Protein AF-A0A3D8VG97-F1 (afdb_monomer_lite)

Secondary structure (DSSP, 8-state):
------SS-------PPP---PPPHHHHHHHHHHHHHHHHHHHHT-S-TTSS--TTHHHHHHHHHSTTS-HHHHHHHHHHHHHTTGGGS----S--SSS----HHHHHHHHHHT-HHHHHHHHHH-

Foldseek 3Di:
DDDDDDDDDPPPPDPDPDPQDQDDLVLLLVVLLLLLLLLLCVVLVVDDSPPSPPVVCVVVVCSCVPPDAVNVVVSNVVSCVVRVCQNVPDQPDDDDDDDPRPSSSNVVSVVVSPDPVSSVCSVPRD

Structure (mmCIF, N/CA/C/O backbone):
data_AF-A0A3D8VG97-F1
#
_entry.id   AF-A0A3D8VG97-F1
#
loop_
_atom_site.group_PDB
_atom_site.id
_atom_site.type_symbol
_atom_site.label_atom_id
_atom_site.label_alt_id
_atom_site.label_comp_id
_atom_site.label_asym_id
_atom_site.label_entity_id
_atom_site.label_seq_id
_atom_site.pdbx_PDB_ins_code
_atom_site.Cartn_x
_atom_site.Cartn_y
_atom_site.Cartn_z
_atom_site.occupancy
_atom_site.B_iso_or_equiv
_atom_site.auth_seq_id
_atom_site.auth_comp_id
_atom_site.auth_asym_id
_atom_site.auth_atom_id
_atom_site.pdbx_PDB_model_num
ATOM 1 N N . MET A 1 1 ? -3.331 27.191 34.333 1.00 45.69 1 MET A N 1
ATOM 2 C CA . MET A 1 1 ? -4.043 26.212 35.182 1.00 45.69 1 MET A CA 1
ATOM 3 C C . MET A 1 1 ? -3.600 26.436 36.615 1.00 45.69 1 MET A C 1
ATOM 5 O O . MET A 1 1 ? -2.493 26.058 36.965 1.00 45.69 1 MET A O 1
ATOM 9 N N . THR A 1 2 ? -4.415 27.118 37.409 1.00 47.72 2 THR A N 1
ATOM 10 C CA . THR A 1 2 ? -4.212 27.294 38.850 1.00 47.72 2 THR A CA 1
ATOM 11 C C . THR A 1 2 ? -5.266 26.453 39.563 1.00 47.72 2 THR A C 1
ATOM 13 O O . THR A 1 2 ? -6.453 26.749 39.475 1.00 47.72 2 THR A O 1
ATOM 16 N N . CYS A 1 3 ? -4.847 25.376 40.232 1.00 46.88 3 CYS A N 1
ATOM 17 C CA . CYS A 1 3 ? -5.698 24.682 41.197 1.00 46.88 3 CYS A CA 1
ATOM 18 C C . CYS A 1 3 ? -5.606 25.445 42.520 1.00 46.88 3 CYS A C 1
ATOM 20 O O . CYS A 1 3 ? -4.576 25.403 43.188 1.00 46.88 3 CYS A O 1
ATOM 22 N N . ALA A 1 4 ? -6.665 26.174 42.865 1.00 46.44 4 ALA A N 1
ATOM 23 C CA . ALA A 1 4 ? -6.826 26.762 44.187 1.00 46.44 4 ALA A CA 1
ATOM 24 C C . ALA A 1 4 ? -7.230 25.665 45.184 1.00 46.44 4 ALA A C 1
ATOM 26 O O . ALA A 1 4 ? -8.159 24.899 44.933 1.00 46.44 4 ALA A O 1
ATOM 27 N N . THR A 1 5 ? -6.524 25.581 46.309 1.00 49.38 5 THR A N 1
ATOM 28 C CA . THR A 1 5 ? -6.805 24.644 47.401 1.00 49.38 5 THR A CA 1
ATOM 29 C C . THR A 1 5 ? -7.685 25.315 48.453 1.00 49.38 5 THR A C 1
ATOM 31 O O . THR A 1 5 ? -7.218 26.199 49.166 1.00 49.38 5 THR A O 1
ATOM 34 N N . PHE A 1 6 ? -8.934 24.872 48.590 1.00 47.28 6 PHE A N 1
ATOM 35 C CA . PHE A 1 6 ? -9.761 25.114 49.773 1.00 47.28 6 PHE A CA 1
ATOM 36 C C . PHE A 1 6 ? -10.443 23.808 50.167 1.00 47.28 6 PHE A C 1
ATOM 38 O O . PHE A 1 6 ? -11.216 23.271 49.383 1.00 47.28 6 PHE A O 1
ATOM 45 N N . GLY A 1 7 ? -10.176 23.348 51.391 1.00 46.62 7 GLY A N 1
ATOM 46 C CA . GLY A 1 7 ? -10.990 22.356 52.092 1.00 46.62 7 GLY A CA 1
ATOM 47 C C . GLY A 1 7 ? -10.881 20.922 51.570 1.00 46.62 7 GLY A C 1
ATOM 48 O O . GLY A 1 7 ? -10.995 20.645 50.384 1.00 46.62 7 GLY A O 1
ATOM 49 N N . ALA A 1 8 ? -10.664 19.992 52.494 1.00 53.44 8 ALA A N 1
ATOM 50 C CA . ALA A 1 8 ? -10.566 18.558 52.262 1.00 53.44 8 ALA A CA 1
ATOM 51 C C . ALA A 1 8 ? -11.757 17.976 51.466 1.00 53.44 8 ALA A C 1
ATOM 53 O O . ALA A 1 8 ? -12.759 17.566 52.040 1.00 53.44 8 ALA A O 1
ATOM 54 N N . VAL A 1 9 ? -11.616 17.886 50.143 1.00 59.06 9 VAL A N 1
ATOM 55 C CA . VAL A 1 9 ? -12.390 16.996 49.271 1.00 59.06 9 VAL A CA 1
ATOM 56 C C . VAL A 1 9 ? -11.407 16.424 48.258 1.00 59.06 9 VAL A C 1
ATOM 58 O O . VAL A 1 9 ? -10.930 17.123 47.365 1.00 59.06 9 VAL A O 1
ATOM 61 N N . THR A 1 10 ? -11.055 15.148 48.404 1.00 58.56 10 THR A N 1
ATOM 62 C CA . THR A 1 10 ? -10.251 14.436 47.408 1.00 58.56 10 THR A CA 1
ATOM 63 C C . THR A 1 10 ? -11.113 14.185 46.176 1.00 58.56 10 THR A C 1
ATOM 65 O O . THR A 1 10 ? -11.795 13.166 46.080 1.00 58.56 10 THR A O 1
ATOM 68 N N . PHE A 1 11 ? -11.103 15.122 45.228 1.00 52.91 11 PHE A N 1
ATOM 69 C CA . PHE A 1 11 ? -11.580 14.865 43.874 1.00 52.91 11 PHE A CA 1
ATOM 70 C C . PHE A 1 11 ? -10.633 13.851 43.225 1.00 52.91 11 PHE A C 1
ATOM 72 O O . PHE A 1 11 ? -9.526 14.189 42.805 1.00 52.91 11 PHE A O 1
ATOM 79 N N . ALA A 1 12 ? -11.066 12.591 43.166 1.00 57.91 12 ALA A N 1
ATOM 80 C CA . ALA A 1 12 ? -10.431 11.568 42.350 1.00 57.91 12 ALA A CA 1
ATOM 81 C C . ALA A 1 12 ? -10.603 11.953 40.873 1.00 57.91 12 ALA A C 1
ATOM 83 O O . ALA A 1 12 ? -11.578 11.586 40.217 1.00 57.91 12 ALA A O 1
ATOM 84 N N . CYS A 1 13 ? -9.664 12.745 40.356 1.00 50.78 13 CYS A N 1
ATOM 85 C CA . CYS A 1 13 ? -9.544 13.018 38.933 1.00 50.78 13 CYS A CA 1
ATOM 86 C C . CYS A 1 13 ? -9.060 11.727 38.266 1.00 50.78 13 CYS A C 1
ATOM 88 O O . CYS A 1 13 ? -7.864 11.442 38.215 1.00 50.78 13 CYS A O 1
ATOM 90 N N . SER A 1 14 ? -10.004 10.888 37.843 1.00 56.03 14 SER A N 1
ATOM 91 C CA . SER A 1 14 ? -9.684 9.712 37.042 1.00 56.03 14 SER A CA 1
ATOM 92 C C . SER A 1 14 ? -9.203 10.209 35.678 1.00 56.03 14 SER A C 1
ATOM 94 O O . SER A 1 14 ? -9.957 10.928 35.018 1.00 56.03 14 SER A O 1
ATOM 96 N N . PRO A 1 15 ? -7.978 9.879 35.233 1.00 56.72 15 PRO A N 1
ATOM 97 C CA . PRO A 1 15 ? -7.544 10.230 33.893 1.00 56.72 15 PRO A CA 1
ATOM 98 C C . PRO A 1 15 ? -8.437 9.485 32.900 1.00 56.72 15 PRO A C 1
ATOM 100 O O . PRO A 1 15 ? -8.340 8.267 32.749 1.00 56.72 15 PRO A O 1
ATOM 103 N N . THR A 1 16 ? -9.331 10.212 32.231 1.00 59.28 16 THR A N 1
ATOM 104 C CA . THR A 1 16 ? -10.056 9.688 31.077 1.00 59.28 16 THR A CA 1
ATOM 105 C C . THR A 1 16 ? -9.002 9.256 30.058 1.00 59.28 16 THR A C 1
ATOM 107 O O . THR A 1 16 ? -8.183 10.095 29.667 1.00 59.28 16 THR A O 1
ATOM 110 N N . PRO A 1 17 ? -8.947 7.980 29.633 1.00 59.12 17 PRO A N 1
ATOM 111 C CA . PRO A 1 17 ? -8.033 7.599 28.572 1.00 59.12 17 PRO A CA 1
ATOM 112 C C . PRO A 1 17 ? -8.401 8.434 27.348 1.00 59.12 17 PRO A C 1
ATOM 114 O O . PRO A 1 17 ? -9.521 8.338 26.847 1.00 59.12 17 PRO A O 1
ATOM 117 N N . ALA A 1 18 ? -7.475 9.284 26.900 1.00 53.94 18 ALA A N 1
ATOM 118 C CA . ALA A 1 18 ? -7.631 10.007 25.650 1.00 53.94 18 ALA A CA 1
ATOM 119 C C . ALA A 1 18 ? -7.976 8.977 24.567 1.00 53.94 18 ALA A C 1
ATOM 121 O O . ALA A 1 18 ? -7.247 7.995 24.386 1.00 53.94 18 ALA A O 1
ATOM 122 N N . ALA A 1 19 ? -9.128 9.154 23.917 1.00 54.44 19 ALA A N 1
ATOM 123 C CA . ALA A 1 19 ? -9.523 8.325 22.793 1.00 54.44 19 ALA A CA 1
ATOM 124 C C . ALA A 1 19 ? -8.390 8.403 21.765 1.00 54.44 19 ALA A C 1
ATOM 126 O O . ALA A 1 19 ? -8.093 9.483 21.256 1.00 54.44 19 ALA A O 1
ATOM 127 N N . GLN A 1 20 ? -7.698 7.285 21.532 1.00 54.03 20 GLN A N 1
ATOM 128 C CA . GLN A 1 20 ? -6.624 7.273 20.547 1.00 54.03 20 GLN A CA 1
ATOM 129 C C . GLN A 1 20 ? -7.222 7.641 19.185 1.00 54.03 20 GLN A C 1
ATOM 131 O O . GLN A 1 20 ? -8.309 7.146 18.859 1.00 54.03 20 GLN A O 1
ATOM 136 N N . PRO A 1 21 ? -6.566 8.522 18.411 1.00 54.03 21 PRO A N 1
ATOM 137 C CA . PRO A 1 21 ? -7.081 8.923 17.115 1.00 54.03 21 PRO A CA 1
ATOM 138 C C . PRO A 1 21 ? -7.189 7.678 16.234 1.00 54.03 21 PRO A C 1
ATOM 140 O O . PRO A 1 21 ? -6.194 7.015 15.945 1.00 54.03 21 PRO A O 1
ATOM 143 N N . ARG A 1 22 ? -8.422 7.331 15.850 1.00 66.19 22 ARG A N 1
ATOM 144 C CA . ARG A 1 22 ? -8.659 6.327 14.814 1.00 66.19 22 ARG A CA 1
ATOM 145 C C . ARG A 1 22 ? -8.076 6.882 13.524 1.00 66.19 22 ARG A C 1
ATOM 147 O O . ARG A 1 22 ? -8.366 8.022 13.165 1.00 66.19 22 ARG A O 1
ATOM 154 N N . ILE A 1 23 ? -7.246 6.094 12.859 1.00 73.00 23 ILE A N 1
ATOM 155 C CA . ILE A 1 23 ? -6.707 6.462 11.555 1.00 73.00 23 ILE A CA 1
ATOM 156 C C . ILE A 1 23 ? -7.859 6.643 10.576 1.00 73.00 23 ILE A C 1
ATOM 158 O O . ILE A 1 23 ? -8.800 5.847 10.559 1.00 73.00 23 ILE A O 1
ATOM 162 N N . SER A 1 24 ? -7.803 7.710 9.781 1.00 82.69 24 SER A N 1
ATOM 163 C CA . SER A 1 24 ? -8.811 7.910 8.752 1.00 82.69 24 SER A CA 1
ATOM 164 C C . SER A 1 24 ? -8.670 6.832 7.674 1.00 82.69 24 SER A C 1
ATOM 166 O O . SER A 1 24 ? -7.585 6.305 7.419 1.00 82.69 24 SER A O 1
ATOM 168 N N . VAL A 1 25 ? -9.780 6.494 7.016 1.00 85.25 25 VAL A N 1
ATOM 169 C CA . VAL A 1 25 ? -9.760 5.531 5.905 1.00 85.25 25 VAL A CA 1
ATOM 170 C C . VAL A 1 25 ? -8.805 5.994 4.804 1.00 85.25 25 VAL A C 1
ATOM 172 O O . VAL A 1 25 ? -8.112 5.168 4.210 1.00 85.25 25 VAL A O 1
ATOM 175 N N . ASP A 1 26 ? -8.742 7.301 4.555 1.00 86.12 26 ASP A N 1
ATOM 176 C CA . ASP A 1 26 ? -7.879 7.874 3.529 1.00 86.12 26 ASP A CA 1
ATOM 177 C C . ASP A 1 26 ? -6.404 7.756 3.909 1.00 86.12 26 ASP A C 1
ATOM 179 O O . ASP A 1 26 ? -5.615 7.305 3.081 1.00 86.12 26 ASP A O 1
ATOM 183 N N . ASP A 1 27 ? -6.046 8.015 5.169 1.00 84.06 27 ASP A N 1
ATOM 184 C CA . ASP A 1 27 ? -4.682 7.807 5.667 1.00 84.06 27 ASP A CA 1
ATOM 185 C C . ASP A 1 27 ? -4.282 6.326 5.589 1.00 84.06 27 ASP A C 1
ATOM 187 O O . ASP A 1 27 ? -3.193 5.993 5.120 1.00 84.06 27 ASP A O 1
ATOM 191 N N . ALA A 1 28 ? -5.175 5.404 5.973 1.00 87.75 28 ALA A N 1
ATOM 192 C CA . ALA A 1 28 ? -4.921 3.967 5.864 1.00 87.75 28 ALA A CA 1
ATOM 193 C C . ALA A 1 28 ? -4.697 3.527 4.409 1.00 87.75 28 ALA A C 1
ATOM 195 O O . ALA A 1 28 ? -3.770 2.763 4.126 1.00 87.75 28 ALA A O 1
ATOM 196 N N . LYS A 1 29 ? -5.510 4.026 3.470 1.00 91.69 29 LYS A N 1
ATOM 197 C CA . LYS A 1 29 ? -5.331 3.748 2.040 1.00 91.69 29 LYS A CA 1
ATOM 198 C C . LYS A 1 29 ? -4.034 4.346 1.508 1.00 91.69 29 LYS A C 1
ATOM 200 O O . LYS A 1 29 ? -3.321 3.677 0.762 1.00 91.69 29 LYS A O 1
ATOM 205 N N . ALA A 1 30 ? -3.720 5.580 1.883 1.00 89.19 30 ALA A N 1
ATOM 206 C CA . ALA A 1 30 ? -2.513 6.265 1.447 1.00 89.19 30 ALA A CA 1
ATOM 207 C C . ALA A 1 30 ? -1.256 5.537 1.969 1.00 89.19 30 ALA A C 1
ATOM 209 O O . ALA A 1 30 ? -0.316 5.280 1.214 1.00 89.19 30 ALA A O 1
ATOM 210 N N . HIS A 1 31 ? -1.299 5.045 3.213 1.00 88.50 31 HIS A N 1
ATOM 211 C CA . HIS A 1 31 ? -0.254 4.185 3.765 1.00 88.50 31 HIS A CA 1
ATOM 212 C C . HIS A 1 31 ? -0.117 2.858 3.013 1.00 88.50 31 HIS A C 1
ATOM 214 O O . HIS A 1 31 ? 0.994 2.431 2.701 1.00 88.50 31 HIS A O 1
ATOM 220 N N . ALA A 1 32 ? -1.240 2.210 2.696 1.00 92.56 32 ALA A N 1
ATOM 221 C CA . ALA A 1 32 ? -1.250 0.961 1.943 1.00 92.56 32 ALA A CA 1
ATOM 222 C C . ALA A 1 32 ? -0.637 1.128 0.543 1.00 92.56 32 ALA A C 1
ATOM 224 O O . ALA A 1 32 ? 0.126 0.272 0.094 1.00 92.56 32 ALA A O 1
ATOM 225 N N . LEU A 1 33 ? -0.930 2.250 -0.124 1.00 92.56 33 LEU A N 1
ATOM 226 C CA . LEU A 1 33 ? -0.334 2.602 -1.410 1.00 92.56 33 LEU A CA 1
ATOM 227 C C . LEU A 1 33 ? 1.182 2.766 -1.287 1.00 92.56 33 LEU A C 1
ATOM 229 O O . LEU A 1 33 ? 1.915 2.178 -2.080 1.00 92.56 33 LEU A O 1
ATOM 233 N N . LYS A 1 34 ? 1.657 3.495 -0.270 1.00 88.75 34 LYS A N 1
ATOM 234 C CA . LYS A 1 34 ?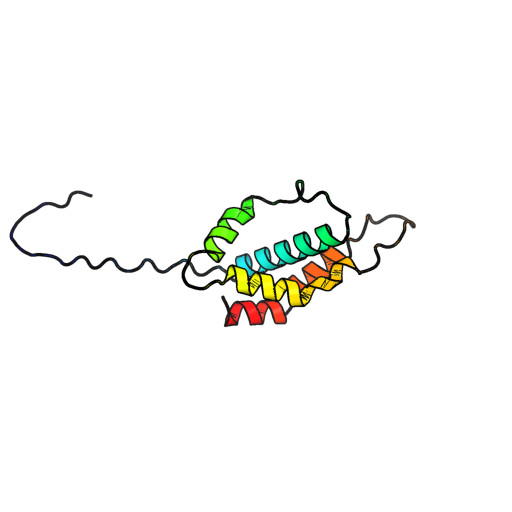 3.094 3.654 -0.024 1.00 88.75 34 LYS A CA 1
ATOM 235 C C . LYS A 1 34 ? 3.793 2.309 0.188 1.00 88.75 34 LYS A C 1
ATOM 237 O O . LYS A 1 34 ? 4.803 2.053 -0.455 1.00 88.75 34 LYS A O 1
ATOM 242 N N . LEU A 1 35 ? 3.236 1.434 1.026 1.00 90.75 35 LEU A N 1
ATOM 243 C CA . LEU A 1 35 ? 3.784 0.094 1.270 1.00 90.75 35 LEU A CA 1
ATOM 244 C C . LEU A 1 35 ? 3.869 -0.745 -0.015 1.00 90.75 35 LEU A C 1
ATOM 246 O O . LEU A 1 35 ? 4.877 -1.410 -0.244 1.00 90.75 35 LEU A O 1
ATOM 250 N N . CYS A 1 36 ? 2.837 -0.685 -0.863 1.00 92.25 36 CYS A N 1
ATOM 251 C CA . CYS A 1 36 ? 2.822 -1.381 -2.151 1.00 92.25 36 CYS A CA 1
ATOM 252 C C . CYS A 1 36 ? 3.939 -0.885 -3.074 1.00 92.25 36 CYS A C 1
ATOM 254 O O . CYS A 1 36 ? 4.665 -1.698 -3.651 1.00 92.25 36 CYS A O 1
ATOM 256 N N . LEU A 1 37 ? 4.078 0.439 -3.203 1.00 87.88 37 LEU A N 1
ATOM 257 C CA . LEU A 1 37 ? 5.080 1.066 -4.063 1.00 87.88 37 LEU A CA 1
ATOM 258 C C . LEU A 1 37 ? 6.492 0.763 -3.560 1.00 87.88 37 LEU A C 1
ATOM 260 O O . LEU A 1 37 ? 7.296 0.233 -4.322 1.00 87.88 37 LEU A O 1
ATOM 264 N N . AS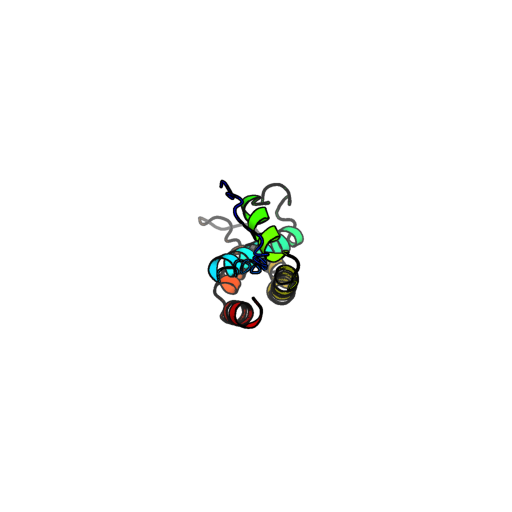P A 1 38 ? 6.769 1.034 -2.282 1.00 86.19 38 ASP A N 1
ATOM 265 C CA . ASP A 1 38 ? 8.087 0.829 -1.676 1.00 86.19 38 ASP A CA 1
ATOM 266 C C . ASP A 1 38 ? 8.538 -0.635 -1.854 1.00 86.19 38 ASP A C 1
ATOM 268 O O . ASP A 1 38 ? 9.615 -0.893 -2.394 1.00 86.19 38 ASP A O 1
ATOM 272 N N . GLY A 1 39 ? 7.684 -1.602 -1.491 1.00 88.19 39 GLY A N 1
ATOM 273 C CA . GLY A 1 39 ? 8.029 -3.025 -1.544 1.00 88.19 39 GLY A CA 1
ATOM 274 C C . GLY A 1 39 ? 8.232 -3.571 -2.961 1.00 88.19 39 GLY A C 1
ATOM 275 O O . GLY A 1 39 ? 9.108 -4.411 -3.180 1.00 88.19 39 GLY A O 1
ATOM 276 N N . ASN A 1 40 ? 7.452 -3.102 -3.939 1.00 87.56 40 ASN A N 1
ATOM 277 C CA . ASN A 1 40 ? 7.578 -3.580 -5.315 1.00 87.56 40 ASN A CA 1
ATOM 278 C C . ASN A 1 40 ? 8.705 -2.886 -6.084 1.00 87.56 40 ASN A C 1
ATOM 280 O O . ASN A 1 40 ? 9.389 -3.548 -6.867 1.00 87.56 40 ASN A O 1
ATOM 284 N N . TYR A 1 41 ? 8.960 -1.597 -5.842 1.00 82.12 41 TYR A N 1
ATOM 285 C CA . TYR A 1 41 ? 10.114 -0.932 -6.446 1.00 82.12 41 TYR A CA 1
ATOM 286 C C . TYR A 1 41 ? 11.434 -1.465 -5.913 1.00 82.12 41 TYR A C 1
ATOM 288 O O . TYR A 1 41 ? 12.333 -1.715 -6.716 1.00 82.12 41 TYR A O 1
ATOM 296 N N . GLU A 1 42 ? 11.532 -1.712 -4.605 1.00 83.56 42 GLU A N 1
ATOM 297 C CA . GLU A 1 42 ? 12.721 -2.318 -4.002 1.00 83.56 42 GLU A CA 1
ATOM 298 C C . GLU A 1 42 ? 13.054 -3.667 -4.662 1.00 83.56 42 GLU A C 1
ATOM 300 O O . GLU A 1 42 ? 14.189 -3.894 -5.075 1.00 83.56 42 GLU A O 1
ATOM 305 N N . ARG A 1 43 ? 12.052 -4.533 -4.873 1.00 85.69 43 ARG A N 1
ATOM 306 C CA . ARG A 1 43 ? 12.238 -5.842 -5.538 1.00 85.69 43 ARG A CA 1
ATOM 307 C C . ARG A 1 43 ? 12.524 -5.755 -7.027 1.00 85.69 43 ARG A C 1
ATOM 309 O O . ARG A 1 43 ? 13.179 -6.643 -7.565 1.00 85.69 43 ARG A O 1
ATOM 316 N N . SER A 1 44 ? 12.016 -4.727 -7.702 1.00 78.06 44 SER A N 1
ATOM 317 C CA . SER A 1 44 ? 12.263 -4.528 -9.133 1.00 78.06 44 SER A CA 1
ATOM 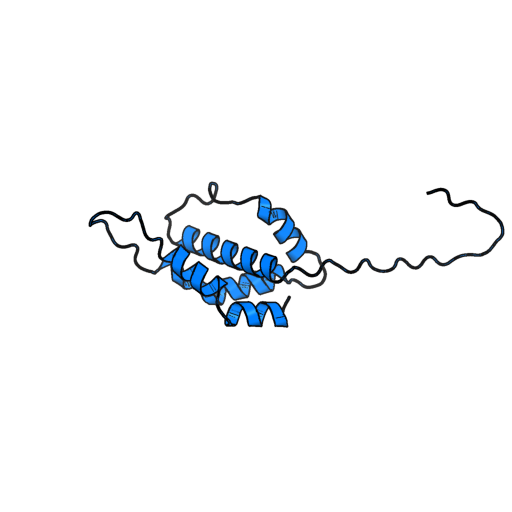318 C C . SER A 1 44 ? 13.711 -4.128 -9.438 1.00 78.06 44 SER A C 1
ATOM 320 O O . SER A 1 44 ? 14.121 -4.173 -10.594 1.00 78.06 44 SER A O 1
ATOM 322 N N . GLY A 1 45 ? 14.475 -3.691 -8.428 1.00 72.56 45 GLY A N 1
ATOM 323 C CA . GLY A 1 45 ? 15.815 -3.130 -8.608 1.00 72.56 45 GLY A CA 1
ATOM 324 C C . GLY A 1 45 ? 15.833 -1.770 -9.321 1.00 72.56 45 GLY A C 1
ATOM 325 O O . GLY A 1 45 ? 16.906 -1.222 -9.549 1.00 72.56 45 GLY A O 1
ATOM 326 N N . GLY A 1 46 ? 14.665 -1.212 -9.664 1.00 61.16 46 GLY A N 1
ATOM 327 C CA . GLY A 1 46 ? 14.523 0.028 -10.428 1.00 61.16 46 GLY A CA 1
ATOM 328 C C . GLY A 1 46 ? 14.686 1.321 -9.624 1.00 61.16 46 GLY A C 1
ATOM 329 O O . GLY A 1 46 ? 14.563 2.392 -10.209 1.00 61.16 46 GLY A O 1
ATOM 330 N N . TYR A 1 47 ? 14.938 1.250 -8.310 1.00 58.53 47 TYR A N 1
ATOM 331 C CA . TYR A 1 47 ? 15.061 2.426 -7.441 1.00 58.53 47 TYR A CA 1
ATOM 332 C C . TYR A 1 47 ? 16.079 2.235 -6.313 1.00 58.53 47 TYR A C 1
ATOM 334 O O . TYR A 1 47 ? 16.119 1.200 -5.650 1.00 58.53 47 TYR A O 1
ATOM 342 N N . VAL A 1 48 ? 16.852 3.288 -6.027 1.00 53.12 48 VAL A N 1
ATOM 343 C CA . VAL A 1 48 ? 17.673 3.384 -4.815 1.00 53.12 48 VAL A CA 1
ATOM 344 C C . VAL A 1 48 ? 16.743 3.762 -3.660 1.00 53.12 48 VAL A C 1
ATOM 346 O O . VAL A 1 48 ? 16.223 4.875 -3.612 1.00 53.12 48 VAL A O 1
ATOM 349 N N . ALA A 1 49 ? 16.540 2.851 -2.704 1.00 52.25 49 ALA A N 1
ATOM 350 C CA . ALA A 1 49 ? 15.583 2.954 -1.588 1.00 52.25 49 ALA A CA 1
ATOM 351 C C . ALA A 1 49 ? 15.708 4.204 -0.680 1.00 52.25 49 ALA A C 1
ATOM 353 O O . ALA A 1 49 ? 14.956 4.344 0.286 1.00 52.25 49 ALA A O 1
ATOM 354 N N . ARG A 1 50 ? 16.677 5.090 -0.938 1.00 46.31 50 ARG A N 1
ATOM 355 C CA . ARG A 1 50 ? 16.955 6.309 -0.174 1.00 46.31 50 ARG A CA 1
ATOM 356 C C . ARG A 1 50 ? 16.329 7.572 -0.790 1.00 46.31 50 ARG A C 1
ATOM 358 O O . ARG A 1 50 ? 16.110 8.517 -0.049 1.00 46.31 50 ARG A O 1
ATOM 365 N N . GLU A 1 51 ? 15.984 7.580 -2.081 1.00 49.62 51 GLU A N 1
ATOM 366 C CA . GLU A 1 51 ? 15.400 8.759 -2.760 1.00 49.62 51 GLU A CA 1
ATOM 367 C C . GLU A 1 51 ? 13.861 8.816 -2.709 1.00 49.62 51 GLU A C 1
ATOM 369 O O . GLU A 1 51 ? 13.277 9.857 -2.986 1.00 49.62 51 GLU A O 1
ATOM 374 N N . VAL A 1 52 ? 13.190 7.726 -2.315 1.00 52.72 52 VAL A N 1
ATOM 375 C CA . VAL A 1 52 ? 11.710 7.602 -2.335 1.00 52.72 52 VAL A CA 1
ATOM 376 C C . VAL A 1 52 ? 11.108 7.475 -0.928 1.00 52.72 52 VAL A C 1
ATOM 378 O O . VAL A 1 52 ? 9.905 7.258 -0.747 1.00 52.72 52 VAL A O 1
ATOM 381 N N . ARG A 1 53 ? 11.930 7.608 0.120 1.00 55.19 53 ARG A N 1
ATOM 382 C CA . ARG A 1 53 ? 11.413 7.651 1.490 1.00 55.19 53 ARG A CA 1
ATOM 383 C C . ARG A 1 53 ? 10.743 8.993 1.720 1.00 55.19 53 ARG A C 1
ATOM 385 O O . ARG A 1 53 ? 11.363 9.969 2.112 1.00 55.19 53 ARG A O 1
ATOM 392 N N . ASP A 1 54 ? 9.450 9.020 1.443 1.00 56.84 54 ASP A N 1
ATOM 393 C CA . ASP A 1 54 ? 8.580 10.087 1.898 1.00 56.84 54 ASP A CA 1
ATOM 394 C C . ASP A 1 54 ? 8.512 10.053 3.434 1.00 56.84 54 ASP A C 1
ATOM 396 O O . ASP A 1 54 ? 7.787 9.254 4.037 1.00 56.84 54 ASP A O 1
ATOM 400 N N . GLU A 1 55 ? 9.339 10.888 4.061 1.00 60.00 55 GLU A N 1
ATOM 401 C CA . GLU A 1 55 ? 9.467 11.017 5.514 1.00 60.00 55 GLU A CA 1
ATOM 402 C C . GLU A 1 55 ? 8.192 11.601 6.156 1.00 60.00 55 GLU A C 1
ATOM 404 O O . GLU A 1 55 ? 7.979 11.436 7.359 1.00 60.00 55 GLU A O 1
ATOM 409 N N . SER A 1 56 ? 7.282 12.205 5.372 1.00 63.28 56 SER A N 1
ATOM 410 C CA . SER A 1 56 ? 5.986 12.693 5.875 1.00 63.28 56 SER A CA 1
ATOM 411 C C . SER A 1 56 ? 5.104 11.559 6.423 1.00 63.28 56 SER A C 1
ATOM 413 O O . SER A 1 56 ? 4.308 11.761 7.343 1.00 63.28 56 SER A O 1
ATOM 415 N N . TYR A 1 57 ? 5.323 10.327 5.951 1.00 60.62 57 TYR A N 1
ATOM 416 C CA . TYR A 1 57 ? 4.637 9.125 6.428 1.00 60.62 57 TYR A CA 1
ATOM 417 C C . TYR A 1 57 ? 5.167 8.570 7.748 1.00 60.62 57 TYR A C 1
ATOM 419 O O . TYR A 1 57 ? 4.565 7.638 8.293 1.00 60.62 57 TYR A O 1
ATOM 427 N N . LEU A 1 58 ? 6.267 9.098 8.289 1.00 60.38 58 LEU A N 1
ATOM 428 C CA . LEU A 1 58 ? 6.773 8.645 9.582 1.00 60.38 58 LEU A CA 1
ATOM 429 C C . LEU A 1 58 ? 5.751 8.888 10.691 1.00 60.38 58 LEU A C 1
ATOM 431 O O . LEU A 1 58 ? 5.499 7.984 11.485 1.00 60.38 58 LEU A O 1
ATOM 435 N N . THR A 1 59 ? 5.094 10.048 10.701 1.00 62.91 59 THR A N 1
ATOM 436 C CA . THR A 1 59 ? 4.045 10.371 11.680 1.00 62.91 59 THR A CA 1
ATOM 437 C C . THR A 1 59 ? 2.883 9.380 11.600 1.00 62.91 59 THR A C 1
ATOM 439 O O . THR A 1 59 ? 2.419 8.892 12.630 1.00 62.91 59 THR A O 1
ATOM 442 N N . LEU A 1 60 ? 2.473 8.997 10.387 1.00 63.34 60 LEU A N 1
ATOM 443 C CA . LEU A 1 60 ? 1.427 7.996 10.182 1.00 63.34 60 LEU A CA 1
ATOM 444 C C . LEU A 1 60 ? 1.877 6.590 10.604 1.00 63.34 60 LEU A C 1
ATOM 446 O O . LEU A 1 60 ? 1.111 5.856 11.223 1.00 63.34 60 LEU A O 1
ATOM 450 N N . ARG A 1 61 ? 3.138 6.215 10.342 1.00 59.91 61 ARG A N 1
ATOM 451 C CA . ARG A 1 61 ? 3.720 4.973 10.883 1.00 59.91 61 ARG A CA 1
ATOM 452 C C . ARG A 1 61 ? 3.690 4.968 12.404 1.00 59.91 61 ARG A C 1
ATOM 454 O O . ARG A 1 61 ? 3.352 3.939 12.980 1.00 59.91 61 ARG A O 1
ATOM 461 N N . TYR A 1 62 ? 4.010 6.091 13.045 1.00 57.75 62 TYR A N 1
ATOM 462 C CA . TYR A 1 62 ? 3.946 6.211 14.498 1.00 57.75 62 TYR A CA 1
ATOM 463 C C . TYR A 1 62 ? 2.512 6.048 15.013 1.00 57.75 62 TYR A C 1
ATOM 465 O O . TYR A 1 62 ? 2.306 5.246 15.922 1.00 57.75 62 TYR A O 1
ATOM 473 N N . GLN A 1 63 ? 1.524 6.684 14.374 1.00 62.34 63 GLN A N 1
ATOM 474 C CA . GLN A 1 63 ? 0.098 6.510 14.688 1.00 62.34 63 GLN A CA 1
ATOM 475 C C . GLN A 1 63 ? -0.373 5.054 14.506 1.00 62.34 63 GLN A C 1
ATOM 477 O O . GLN A 1 63 ? -1.060 4.515 15.368 1.00 62.34 63 GLN A O 1
ATOM 482 N N . LEU A 1 64 ? 0.058 4.377 13.435 1.00 57.78 64 LEU A N 1
ATOM 483 C CA . LEU A 1 64 ? -0.235 2.958 13.167 1.00 57.78 64 LEU A CA 1
ATOM 484 C C . LEU A 1 64 ? 0.470 1.989 14.126 1.00 57.78 64 LEU A C 1
ATOM 486 O O . LEU A 1 64 ? 0.045 0.836 14.276 1.00 57.78 64 LEU A O 1
ATOM 490 N N . SER A 1 65 ? 1.583 2.427 14.712 1.00 54.66 65 SER A N 1
ATOM 491 C CA . SER A 1 65 ? 2.408 1.646 15.633 1.00 54.66 65 SER A CA 1
ATOM 492 C C . SER A 1 65 ? 2.062 1.871 17.104 1.00 54.66 65 SER A C 1
ATOM 494 O O . SER A 1 65 ? 2.609 1.163 17.955 1.00 54.66 65 SER A O 1
ATOM 496 N N . ASP A 1 66 ? 1.171 2.821 17.416 1.00 54.75 66 ASP A N 1
ATOM 497 C CA . ASP A 1 66 ? 0.841 3.115 18.804 1.00 54.75 66 ASP A CA 1
ATOM 498 C C . ASP A 1 66 ? 0.118 1.926 19.470 1.00 54.75 66 ASP A C 1
ATOM 500 O O . ASP A 1 66 ? -0.690 1.196 18.887 1.00 54.75 66 ASP A O 1
ATOM 504 N N . ARG A 1 67 ? 0.535 1.657 20.707 1.00 52.31 67 ARG A N 1
ATOM 505 C CA . ARG A 1 67 ? 0.832 0.315 21.240 1.00 52.31 67 ARG A CA 1
ATOM 506 C C . ARG A 1 67 ? -0.359 -0.601 21.550 1.00 52.31 67 ARG A C 1
ATOM 508 O O . ARG A 1 67 ? -0.158 -1.632 22.188 1.00 52.31 67 ARG A O 1
ATOM 515 N N . ARG A 1 68 ? -1.592 -0.282 21.152 1.00 52.91 68 ARG A N 1
ATOM 516 C CA . ARG A 1 68 ? -2.774 -1.054 21.588 1.00 52.91 68 ARG A CA 1
ATOM 517 C C . ARG A 1 68 ? -3.298 -2.084 20.596 1.00 52.91 68 ARG A C 1
ATOM 519 O O . ARG A 1 68 ? -4.013 -2.975 21.040 1.00 52.91 68 ARG A O 1
ATOM 526 N N . GLN A 1 69 ? -2.958 -2.021 19.301 1.00 58.09 69 GLN A N 1
ATOM 527 C CA . GLN A 1 69 ? -3.614 -2.908 18.324 1.00 58.09 69 GLN A CA 1
ATOM 528 C C . GLN A 1 69 ? -2.759 -3.463 17.175 1.00 58.09 69 GLN A C 1
ATOM 530 O O . GLN A 1 69 ? -3.317 -4.201 16.381 1.00 58.09 69 GLN A O 1
ATOM 535 N N . ASN A 1 70 ? -1.447 -3.214 17.042 1.00 72.31 70 ASN A N 1
ATOM 536 C CA . ASN A 1 70 ? -0.632 -3.754 15.921 1.00 72.31 70 ASN A CA 1
ATOM 537 C C . ASN A 1 70 ? -1.217 -3.482 14.507 1.00 72.31 70 ASN A C 1
ATOM 539 O O . ASN A 1 70 ? -0.923 -4.210 13.555 1.00 72.31 70 ASN A O 1
ATOM 543 N N . ALA A 1 71 ? -2.033 -2.437 14.364 1.00 77.06 71 ALA A N 1
ATOM 544 C CA . ALA A 1 71 ? -2.777 -2.095 13.154 1.00 77.06 71 ALA A CA 1
ATOM 545 C C . ALA A 1 71 ? -1.852 -1.923 11.934 1.00 77.06 71 ALA A C 1
ATOM 547 O O . ALA A 1 71 ? -2.079 -2.528 10.885 1.00 77.06 71 ALA A O 1
ATOM 548 N N . GLY A 1 72 ? -0.726 -1.222 12.112 1.00 79.31 72 GLY A N 1
ATOM 549 C CA . GLY A 1 72 ? 0.296 -1.082 11.071 1.00 79.31 72 GLY A CA 1
ATOM 550 C C . GLY A 1 72 ? 0.903 -2.405 10.600 1.00 79.31 72 GLY A C 1
ATOM 551 O O . GLY A 1 72 ? 1.156 -2.569 9.410 1.00 79.31 72 GLY A O 1
ATOM 552 N N . LYS A 1 73 ? 1.096 -3.382 11.499 1.0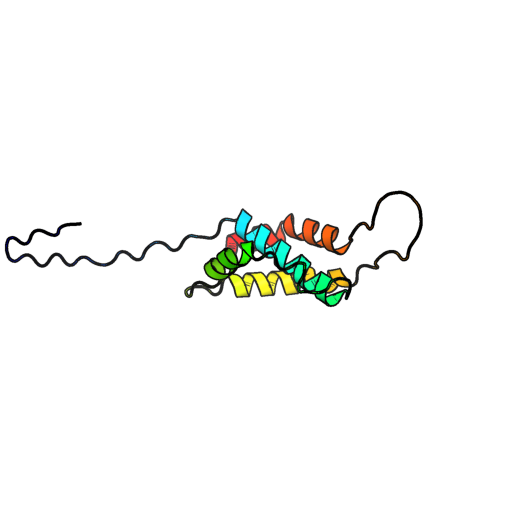0 84.50 73 LYS A N 1
ATOM 553 C CA . LYS A 1 73 ? 1.638 -4.702 11.128 1.00 84.50 73 LYS A CA 1
ATOM 554 C C . LYS A 1 73 ? 0.629 -5.522 10.329 1.00 84.50 73 LYS A C 1
ATOM 556 O O . LYS A 1 73 ? 1.019 -6.152 9.351 1.00 84.50 73 LYS A O 1
ATOM 561 N N . ARG A 1 74 ? -0.652 -5.503 10.721 1.00 88.75 74 ARG A N 1
ATOM 562 C CA . ARG A 1 74 ? -1.715 -6.179 9.958 1.00 88.75 74 ARG A CA 1
ATOM 563 C C . ARG A 1 74 ? -1.862 -5.571 8.568 1.00 88.75 74 ARG A C 1
ATOM 565 O O . ARG A 1 74 ? -1.914 -6.316 7.597 1.00 88.75 74 ARG A O 1
ATOM 572 N N . LEU A 1 75 ? -1.871 -4.238 8.474 1.00 90.38 75 LEU A N 1
ATOM 573 C CA . LEU A 1 75 ? -1.9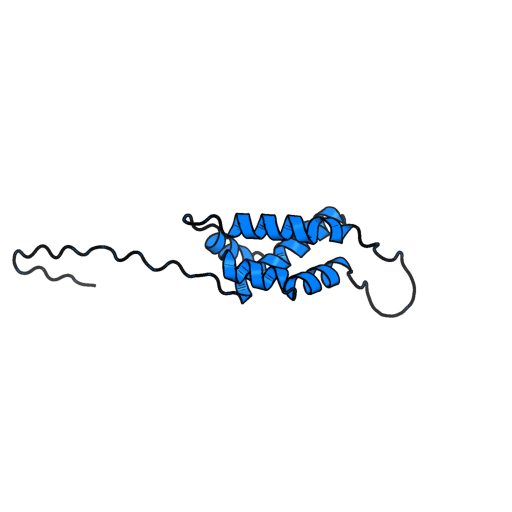42 -3.543 7.191 1.00 90.38 75 LEU A CA 1
ATOM 574 C C . LEU A 1 75 ? -0.739 -3.890 6.307 1.00 90.38 75 LEU A C 1
ATOM 576 O O . LEU A 1 75 ? -0.927 -4.261 5.154 1.00 90.38 75 LEU A O 1
ATOM 580 N N . ALA A 1 76 ? 0.479 -3.865 6.854 1.00 90.50 76 ALA A N 1
ATOM 581 C CA . ALA A 1 76 ? 1.678 -4.260 6.117 1.00 90.50 76 ALA A CA 1
ATOM 582 C C . ALA A 1 76 ? 1.614 -5.709 5.608 1.00 90.50 76 ALA A C 1
ATOM 584 O O . ALA A 1 76 ? 1.883 -5.950 4.435 1.00 90.50 76 ALA A O 1
ATOM 585 N N . ALA A 1 77 ? 1.198 -6.663 6.447 1.00 93.44 77 ALA A N 1
ATOM 586 C CA . ALA A 1 77 ? 1.050 -8.063 6.044 1.00 93.44 77 ALA A CA 1
ATOM 587 C C . ALA A 1 77 ? -0.028 -8.251 4.961 1.00 93.44 77 ALA A C 1
ATOM 589 O O . ALA A 1 77 ? 0.160 -9.012 4.009 1.00 93.44 77 ALA A O 1
ATOM 590 N N . PHE A 1 78 ? -1.148 -7.535 5.075 1.00 95.75 78 PHE A N 1
ATOM 591 C CA . PHE A 1 78 ? -2.209 -7.565 4.074 1.00 95.75 78 PHE A CA 1
ATOM 592 C C . PHE A 1 78 ? -1.736 -7.017 2.721 1.00 95.75 78 PHE A C 1
ATOM 594 O O . PHE A 1 78 ? -1.937 -7.667 1.694 1.00 95.75 78 PHE A O 1
ATOM 601 N N . VAL A 1 79 ? -1.057 -5.865 2.712 1.00 95.75 79 VAL A N 1
ATOM 602 C CA . VAL A 1 79 ? -0.483 -5.278 1.490 1.00 95.75 79 VAL A CA 1
ATOM 603 C C . VAL A 1 79 ? 0.529 -6.228 0.860 1.00 95.75 79 VAL A C 1
ATOM 605 O O . VAL A 1 79 ? 0.451 -6.491 -0.339 1.00 95.75 79 VAL A O 1
ATOM 608 N N . GLU A 1 80 ? 1.430 -6.793 1.664 1.00 94.75 80 GLU A N 1
ATOM 609 C CA . GLU A 1 80 ? 2.441 -7.740 1.199 1.00 94.75 80 GLU A CA 1
ATOM 610 C C . GLU A 1 80 ? 1.798 -8.960 0.527 1.00 94.75 80 GLU A C 1
ATOM 612 O O . GLU A 1 80 ? 2.072 -9.255 -0.636 1.00 94.75 80 GLU A O 1
ATOM 617 N N . SER A 1 81 ? 0.872 -9.631 1.217 1.00 96.38 81 SER A N 1
ATOM 618 C CA . SER A 1 81 ? 0.184 -10.809 0.669 1.00 96.38 81 SER A CA 1
ATOM 619 C C . SER A 1 81 ? -0.602 -10.509 -0.613 1.00 96.38 81 SER A C 1
ATOM 621 O O . SER A 1 81 ? -0.674 -11.361 -1.495 1.00 96.38 81 SER A O 1
ATOM 623 N N . SER A 1 82 ? -1.138 -9.291 -0.748 1.00 96.00 82 SER A N 1
ATOM 624 C CA . SER A 1 82 ? -1.965 -8.890 -1.892 1.00 96.00 82 SER A CA 1
ATOM 625 C C . SER A 1 82 ? -1.160 -8.414 -3.104 1.00 96.00 82 SER A C 1
ATOM 627 O O . SER A 1 82 ? -1.655 -8.484 -4.225 1.00 96.00 82 SER A O 1
ATOM 629 N N . THR A 1 83 ? 0.052 -7.889 -2.898 1.00 95.56 83 THR A N 1
ATOM 630 C CA . THR A 1 83 ? 0.776 -7.117 -3.930 1.00 95.56 83 THR A CA 1
ATOM 631 C C . THR A 1 83 ? 2.203 -7.598 -4.185 1.00 95.56 83 THR A C 1
ATOM 633 O O . THR A 1 83 ? 2.875 -7.058 -5.059 1.00 95.56 83 THR A O 1
ATOM 636 N N . SER A 1 84 ? 2.666 -8.636 -3.476 1.00 92.19 84 SER A N 1
ATOM 637 C CA . SER A 1 84 ? 4.053 -9.136 -3.498 1.00 92.19 84 SER A CA 1
ATOM 638 C C . SER A 1 84 ? 4.622 -9.491 -4.871 1.00 92.19 84 SER A C 1
ATOM 640 O O . SER A 1 84 ? 5.841 -9.587 -4.993 1.00 92.19 84 SER A O 1
ATOM 642 N N . ASN A 1 85 ? 3.778 -9.705 -5.885 1.00 90.44 85 ASN A N 1
ATOM 643 C CA . ASN A 1 85 ? 4.179 -10.123 -7.229 1.00 90.44 85 ASN A CA 1
ATOM 644 C C . ASN A 1 85 ? 4.147 -8.994 -8.270 1.00 90.44 85 ASN A C 1
ATOM 646 O O . ASN A 1 85 ? 4.505 -9.240 -9.421 1.00 90.44 85 ASN A O 1
ATOM 650 N N . TYR A 1 86 ? 3.734 -7.776 -7.908 1.00 90.44 86 TYR A N 1
ATOM 651 C CA . TYR A 1 86 ? 3.570 -6.685 -8.878 1.00 90.44 86 TYR A CA 1
ATOM 652 C C . TYR A 1 86 ? 4.898 -6.256 -9.517 1.00 90.44 86 TYR A C 1
ATOM 654 O O . TYR A 1 86 ? 4.935 -5.916 -10.698 1.00 90.44 86 TYR A O 1
ATOM 662 N N . TYR A 1 87 ? 6.017 -6.400 -8.801 1.00 83.62 87 TYR A N 1
ATOM 663 C CA . TYR A 1 87 ? 7.368 -6.176 -9.332 1.00 83.62 87 TYR A CA 1
ATOM 664 C C . TYR A 1 87 ? 7.726 -7.057 -10.545 1.00 83.62 87 TYR A C 1
ATOM 666 O O . TYR A 1 87 ? 8.655 -6.736 -11.281 1.00 83.62 87 TYR A O 1
ATOM 674 N N . ARG A 1 88 ? 7.018 -8.179 -10.751 1.00 82.19 88 ARG A N 1
ATOM 675 C CA . ARG A 1 88 ? 7.253 -9.113 -11.866 1.00 82.19 88 ARG A CA 1
ATOM 676 C C . ARG A 1 88 ? 6.553 -8.703 -13.155 1.00 82.19 88 ARG A C 1
ATOM 678 O O . ARG A 1 88 ? 6.797 -9.326 -14.187 1.00 82.19 88 ARG A O 1
ATOM 685 N N . ALA A 1 89 ? 5.654 -7.719 -13.110 1.00 70.19 89 ALA A N 1
ATOM 686 C CA . ALA A 1 89 ? 5.019 -7.209 -14.315 1.00 70.19 89 ALA A CA 1
ATOM 687 C C . ALA A 1 89 ? 6.117 -6.661 -15.237 1.00 70.19 89 ALA A C 1
ATOM 689 O O . ALA A 1 89 ? 6.770 -5.682 -14.886 1.00 70.19 89 ALA A O 1
ATOM 690 N N . GLN A 1 90 ? 6.348 -7.331 -16.376 1.00 56.19 90 GLN A N 1
ATOM 691 C CA . GLN A 1 90 ? 7.394 -6.988 -17.343 1.00 56.19 90 GLN A CA 1
ATOM 692 C C . GLN A 1 90 ? 7.432 -5.474 -17.571 1.00 56.19 90 GLN A C 1
ATOM 694 O O . GLN A 1 90 ? 6.472 -4.895 -18.084 1.00 56.19 90 GLN A O 1
ATOM 699 N N . LEU A 1 91 ? 8.544 -4.844 -17.184 1.00 55.56 91 LEU A N 1
ATOM 700 C CA . LEU A 1 91 ? 8.896 -3.516 -17.667 1.00 55.56 91 LEU A CA 1
ATOM 701 C C . LEU A 1 91 ? 9.071 -3.682 -19.180 1.00 55.56 91 LEU A C 1
ATOM 703 O O . LEU A 1 91 ? 9.945 -4.462 -19.571 1.00 55.56 91 LEU A O 1
ATOM 707 N N . PRO A 1 92 ? 8.225 -3.075 -20.033 1.00 50.38 92 PRO A N 1
ATOM 708 C CA . PRO A 1 92 ? 8.441 -3.173 -21.466 1.00 50.38 92 PRO A CA 1
ATOM 709 C C . PRO A 1 92 ? 9.863 -2.683 -21.752 1.00 50.38 92 PRO A C 1
ATOM 711 O O . PRO A 1 92 ? 10.229 -1.559 -21.403 1.00 50.38 92 PRO A O 1
ATOM 714 N N . MET A 1 93 ? 10.681 -3.587 -22.301 1.00 41.53 93 MET A N 1
ATOM 715 C CA . MET A 1 93 ? 11.966 -3.238 -22.897 1.00 41.53 93 MET A CA 1
ATOM 716 C C . MET A 1 93 ? 11.691 -2.153 -23.940 1.00 41.53 93 MET A C 1
ATOM 718 O O . MET A 1 93 ? 10.652 -2.190 -24.594 1.00 41.53 93 MET A O 1
ATOM 722 N N . LYS A 1 94 ? 12.586 -1.166 -23.986 1.00 47.44 94 LYS A N 1
ATOM 723 C CA . LYS A 1 94 ? 12.489 0.074 -24.762 1.00 47.44 94 LYS A CA 1
ATOM 724 C C . LYS A 1 94 ? 11.833 -0.059 -26.146 1.00 47.44 94 LYS A C 1
ATOM 726 O O . LYS A 1 94 ? 12.037 -1.046 -26.843 1.00 47.44 94 LYS A O 1
ATOM 731 N N . ASP A 1 95 ? 11.221 1.071 -26.506 1.00 53.09 95 ASP A N 1
ATOM 732 C CA . ASP A 1 95 ? 10.727 1.512 -27.816 1.00 53.09 95 ASP A CA 1
ATOM 733 C C . ASP A 1 95 ? 9.275 1.056 -28.104 1.00 53.09 95 ASP A C 1
ATOM 735 O O . ASP A 1 95 ? 8.911 -0.092 -27.896 1.00 53.09 95 ASP A O 1
ATOM 739 N N . GLU A 1 96 ? 8.318 1.920 -28.463 1.00 40.19 96 GLU A N 1
ATOM 740 C CA . GLU A 1 96 ? 8.434 3.095 -29.329 1.00 40.19 96 GLU A CA 1
ATOM 741 C C . GLU A 1 96 ? 7.532 4.269 -28.872 1.00 40.19 96 GLU A C 1
ATOM 743 O O . GLU A 1 96 ? 6.398 4.096 -28.427 1.00 40.19 96 GLU A O 1
ATOM 748 N N . GLU A 1 97 ? 8.084 5.478 -28.991 1.00 45.94 97 GLU A N 1
ATOM 749 C CA . GLU A 1 97 ? 7.395 6.745 -29.280 1.00 45.94 97 GLU A CA 1
ATOM 750 C C . GLU A 1 97 ? 6.270 7.232 -28.338 1.00 45.94 97 GLU A C 1
ATOM 752 O O . GLU A 1 97 ? 5.070 7.035 -28.519 1.00 45.94 97 GLU A O 1
ATOM 757 N N . GLY A 1 98 ? 6.682 8.081 -27.389 1.00 47.69 98 GLY A N 1
ATOM 758 C CA . GLY A 1 98 ? 5.923 9.305 -27.095 1.00 47.69 98 GLY A CA 1
ATOM 759 C C . GLY A 1 98 ? 5.160 9.368 -25.775 1.00 47.69 98 GLY A C 1
ATOM 760 O O . GLY A 1 98 ? 4.563 10.403 -25.480 1.00 47.69 98 GLY A O 1
ATOM 761 N N . ARG A 1 99 ? 5.186 8.330 -24.935 1.00 47.72 99 ARG A N 1
ATOM 762 C CA . ARG A 1 99 ? 4.659 8.413 -23.563 1.00 47.72 99 ARG A CA 1
ATOM 763 C C . ARG A 1 99 ? 5.625 7.689 -22.632 1.00 47.72 99 ARG A C 1
ATOM 765 O O . ARG A 1 99 ? 5.850 6.499 -22.807 1.00 47.72 99 ARG A O 1
ATOM 772 N N . GLY A 1 100 ? 6.252 8.439 -21.720 1.00 45.19 100 GLY A N 1
ATOM 773 C CA . GLY A 1 100 ? 7.308 7.968 -20.811 1.00 45.19 100 GLY A CA 1
ATOM 774 C C . GLY A 1 100 ? 6.942 6.692 -20.039 1.00 45.19 100 GLY A C 1
ATOM 775 O O . GLY A 1 100 ? 5.789 6.274 -20.083 1.00 45.19 100 GLY A O 1
ATOM 776 N N . PRO A 1 101 ? 7.899 6.055 -19.336 1.00 48.72 101 PRO A N 1
ATOM 777 C CA . PRO A 1 101 ? 7.739 4.707 -18.795 1.00 48.72 101 PRO A CA 1
ATOM 778 C C . PRO A 1 101 ? 6.443 4.597 -17.989 1.00 48.72 101 PRO A C 1
ATOM 780 O O . PRO A 1 101 ? 6.350 5.092 -16.865 1.00 48.72 101 PRO A O 1
ATOM 783 N N . PHE A 1 102 ? 5.425 3.963 -18.575 1.00 53.53 102 PHE A N 1
ATOM 784 C CA . PHE A 1 102 ? 4.211 3.621 -17.858 1.00 53.53 102 PHE A CA 1
ATOM 785 C C . PHE A 1 102 ? 4.609 2.600 -16.812 1.00 53.53 102 PHE A C 1
ATOM 787 O O . PHE A 1 102 ? 4.880 1.432 -17.098 1.00 53.53 102 PHE A O 1
ATOM 794 N N . ASN A 1 103 ? 4.741 3.093 -15.593 1.00 71.56 103 ASN A N 1
ATOM 795 C CA . ASN A 1 103 ? 5.232 2.314 -14.492 1.00 71.56 103 ASN A CA 1
ATOM 796 C C . ASN A 1 103 ? 4.139 1.322 -14.077 1.00 71.56 103 ASN A C 1
ATOM 798 O O . ASN A 1 103 ? 3.239 1.656 -13.309 1.00 71.56 103 ASN A O 1
ATOM 802 N N . ARG A 1 104 ? 4.174 0.109 -14.643 1.00 80.12 104 ARG A N 1
ATOM 803 C CA . ARG A 1 104 ? 3.161 -0.932 -14.395 1.00 80.12 104 ARG A CA 1
ATOM 804 C C . ARG A 1 104 ? 3.002 -1.243 -12.904 1.00 80.12 104 ARG A C 1
ATOM 806 O O . ARG A 1 104 ? 1.893 -1.536 -12.471 1.00 80.12 104 ARG A O 1
ATOM 813 N N . ILE A 1 105 ? 4.071 -1.113 -12.112 1.00 83.50 105 ILE A N 1
ATOM 814 C CA . ILE A 1 105 ? 4.016 -1.238 -10.647 1.00 83.50 105 ILE A CA 1
ATOM 815 C C . ILE A 1 105 ? 3.110 -0.153 -10.059 1.00 83.50 105 ILE A C 1
ATOM 817 O O . ILE A 1 105 ? 2.216 -0.458 -9.270 1.00 83.50 105 ILE A O 1
ATOM 821 N N . PHE A 1 106 ? 3.291 1.105 -10.474 1.00 84.62 106 PHE A N 1
ATOM 822 C CA . PHE A 1 106 ? 2.424 2.205 -10.052 1.00 84.62 10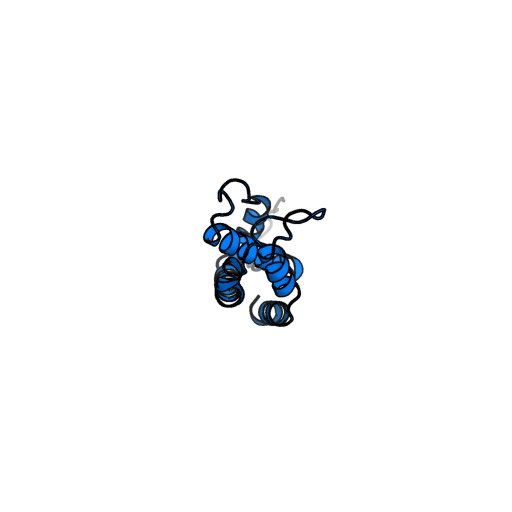6 PHE A CA 1
ATOM 823 C C . PHE A 1 106 ? 0.961 1.954 -10.423 1.00 84.62 106 PHE A C 1
ATOM 825 O O . PHE A 1 106 ? 0.082 2.103 -9.577 1.00 84.62 106 PHE A O 1
ATOM 832 N N . GLU A 1 107 ? 0.690 1.536 -11.660 1.00 86.62 107 GLU A N 1
ATOM 833 C CA . GLU A 1 107 ? -0.670 1.234 -12.118 1.00 86.62 107 GLU A CA 1
ATOM 834 C C . GLU A 1 107 ? -1.329 0.139 -11.265 1.00 86.62 107 GLU A C 1
ATOM 836 O O . GLU A 1 107 ? -2.446 0.319 -10.774 1.00 86.62 107 GLU A O 1
ATOM 841 N N . GLN A 1 108 ? -0.621 -0.964 -11.015 1.00 91.56 108 GLN A N 1
ATOM 842 C CA . GLN A 1 108 ? -1.122 -2.071 -10.200 1.00 91.56 108 GLN A CA 1
ATOM 843 C C . GLN A 1 108 ? -1.333 -1.665 -8.735 1.00 91.56 108 GLN A C 1
ATOM 845 O O . GLN A 1 108 ? -2.370 -1.989 -8.149 1.00 91.56 108 GLN A O 1
ATOM 850 N N . CYS A 1 109 ? -0.414 -0.894 -8.149 1.00 92.00 109 CYS A N 1
ATOM 851 C CA . CYS A 1 109 ? -0.582 -0.355 -6.799 1.00 92.00 109 CYS A CA 1
ATOM 852 C C . CYS A 1 109 ? -1.751 0.642 -6.712 1.00 92.00 109 CYS A C 1
ATOM 854 O O . CYS A 1 109 ? -2.495 0.623 -5.732 1.00 92.00 109 CYS A O 1
ATOM 856 N N . MET A 1 110 ? -1.991 1.453 -7.747 1.00 92.75 110 MET A N 1
ATOM 857 C CA . MET A 1 110 ? -3.173 2.319 -7.827 1.00 92.75 110 MET A CA 1
ATOM 858 C C . MET A 1 110 ? -4.472 1.526 -7.992 1.00 92.75 110 MET A C 1
ATOM 860 O O . MET A 1 110 ? -5.507 1.933 -7.457 1.00 92.75 110 MET A O 1
ATOM 864 N N . GLY A 1 111 ? -4.435 0.397 -8.703 1.00 94.62 111 GLY A N 1
ATOM 865 C CA . GLY A 1 111 ? -5.542 -0.557 -8.762 1.00 94.62 111 GLY A CA 1
ATOM 866 C C . GLY A 1 111 ? -5.850 -1.148 -7.384 1.00 94.62 111 GLY A C 1
ATOM 867 O O . GLY A 1 111 ? -7.003 -1.153 -6.953 1.00 94.62 111 GLY A O 1
ATOM 868 N N . PHE A 1 112 ? -4.817 -1.556 -6.643 1.00 96.38 112 PHE A N 1
ATOM 869 C CA . PHE A 1 112 ? -4.951 -2.046 -5.270 1.00 96.38 112 PHE A CA 1
ATOM 870 C C . PHE A 1 112 ? -5.483 -0.972 -4.305 1.00 96.38 112 PHE A C 1
ATOM 872 O O . PHE A 1 112 ? -6.410 -1.251 -3.544 1.00 96.38 112 PHE A O 1
ATOM 879 N N . TYR A 1 113 ? -4.986 0.265 -4.386 1.00 94.62 113 TYR A N 1
ATOM 880 C CA . TYR A 1 113 ? -5.465 1.410 -3.596 1.00 94.62 113 TYR A CA 1
ATOM 881 C C . TYR A 1 113 ? -6.977 1.656 -3.758 1.00 94.62 113 TYR A C 1
ATOM 883 O O . TYR A 1 113 ? -7.675 1.982 -2.795 1.00 94.62 113 TYR A O 1
ATOM 891 N N . ARG A 1 114 ? -7.505 1.459 -4.974 1.00 95.94 114 ARG A N 1
ATOM 892 C CA . ARG A 1 114 ? -8.940 1.595 -5.286 1.00 95.94 114 ARG A CA 1
ATOM 893 C C . ARG A 1 114 ? -9.743 0.318 -5.033 1.00 95.94 114 ARG A C 1
ATOM 895 O O . ARG A 1 114 ? -10.960 0.326 -5.209 1.00 95.94 114 ARG A O 1
ATOM 902 N N . SER A 1 115 ? -9.092 -0.780 -4.659 1.00 97.06 115 SER A N 1
ATOM 903 C CA . SER A 1 115 ? -9.744 -2.081 -4.561 1.00 97.06 115 SER A CA 1
ATOM 904 C C . SER A 1 115 ? -10.745 -2.137 -3.408 1.00 97.06 115 SER A C 1
ATOM 906 O O . SER A 1 115 ? -10.528 -1.608 -2.313 1.00 97.06 115 SER A O 1
ATOM 908 N N . ARG A 1 116 ? -11.841 -2.865 -3.639 1.00 96.56 116 ARG A N 1
ATOM 909 C CA . ARG A 1 116 ? -12.811 -3.184 -2.588 1.00 96.56 116 ARG A CA 1
ATOM 910 C C . ARG A 1 116 ? -12.180 -4.020 -1.473 1.00 96.56 116 ARG A C 1
ATOM 912 O O . ARG A 1 116 ? -12.515 -3.815 -0.317 1.00 96.56 116 ARG A O 1
ATOM 919 N N . ALA A 1 117 ? -11.231 -4.895 -1.808 1.00 96.38 117 ALA A N 1
ATOM 920 C CA . ALA A 1 117 ? -10.513 -5.712 -0.834 1.00 96.38 117 ALA A CA 1
ATOM 921 C C . ALA A 1 117 ? -9.785 -4.854 0.215 1.00 96.38 117 ALA A C 1
ATOM 923 O O . ALA A 1 117 ? -9.913 -5.118 1.409 1.00 96.38 117 ALA A O 1
ATOM 924 N N . LEU A 1 118 ? -9.086 -3.796 -0.217 1.00 95.75 118 LEU A N 1
ATOM 925 C CA . LEU A 1 118 ? -8.433 -2.860 0.699 1.00 95.75 118 LEU A CA 1
ATOM 926 C C . LEU A 1 118 ? -9.453 -2.069 1.526 1.00 95.75 118 LEU A C 1
ATOM 928 O O . LEU A 1 118 ? -9.296 -1.954 2.739 1.00 95.75 118 LEU A O 1
ATOM 932 N N . ALA A 1 119 ? -10.514 -1.557 0.898 1.00 94.06 119 ALA A N 1
ATOM 933 C CA . ALA A 1 119 ? -11.560 -0.823 1.612 1.00 94.06 119 ALA A CA 1
ATOM 934 C C . ALA A 1 119 ? -12.237 -1.684 2.697 1.00 94.06 119 ALA A C 1
ATOM 936 O O . ALA A 1 119 ? -12.437 -1.230 3.824 1.00 94.06 119 ALA A O 1
ATOM 937 N N . ASP A 1 120 ? -12.540 -2.939 2.370 1.00 95.12 120 ASP A N 1
ATOM 938 C CA . ASP A 1 120 ? -13.164 -3.897 3.276 1.00 95.12 120 ASP A CA 1
ATOM 939 C C . ASP A 1 120 ? -12.213 -4.324 4.405 1.00 95.12 120 ASP A C 1
ATOM 941 O O . ASP A 1 120 ? -12.658 -4.503 5.538 1.00 95.12 120 ASP A O 1
ATOM 945 N N . PHE A 1 121 ? -10.911 -4.467 4.126 1.00 93.75 121 PHE A N 1
ATOM 946 C CA . PHE A 1 121 ? -9.899 -4.708 5.157 1.00 93.75 121 PHE A CA 1
ATOM 947 C C . PHE A 1 121 ? -9.847 -3.549 6.154 1.00 93.75 121 PHE A C 1
ATOM 949 O O . PHE A 1 121 ? -9.998 -3.779 7.349 1.00 93.75 121 PHE A O 1
ATOM 956 N N . ILE A 1 122 ? -9.707 -2.310 5.666 1.00 90.75 122 ILE A N 1
ATOM 957 C CA . ILE A 1 122 ? -9.612 -1.117 6.518 1.00 90.75 122 ILE A CA 1
ATOM 958 C C . ILE A 1 122 ? -10.838 -1.019 7.426 1.00 90.75 122 ILE A C 1
ATOM 960 O O . ILE A 1 122 ? -10.689 -0.849 8.623 1.00 90.75 122 ILE A O 1
ATOM 964 N N . LYS A 1 123 ? -12.046 -1.215 6.884 1.00 90.00 123 LYS A N 1
ATOM 965 C CA . LYS A 1 123 ? -13.290 -1.139 7.664 1.00 90.00 123 LYS A CA 1
ATOM 966 C C . LYS A 1 123 ? -13.388 -2.186 8.785 1.00 90.00 123 LYS A C 1
ATOM 968 O O . LYS A 1 123 ? -14.104 -1.957 9.758 1.00 90.00 123 LYS A O 1
ATOM 973 N N . ARG A 1 124 ? -12.769 -3.358 8.614 1.00 88.56 124 ARG A N 1
ATOM 974 C CA . ARG A 1 124 ? -12.848 -4.469 9.579 1.00 88.56 124 ARG A CA 1
ATOM 975 C C . ARG A 1 124 ? -11.712 -4.464 10.594 1.00 88.56 124 ARG A C 1
ATOM 977 O O . ARG A 1 124 ? -11.926 -4.876 11.727 1.00 88.56 124 ARG A O 1
ATOM 984 N N . GLU A 1 125 ? -10.520 -4.064 10.167 1.00 84.81 125 GLU A N 1
ATOM 985 C CA . GLU A 1 125 ? -9.269 -4.348 10.876 1.00 84.81 125 GLU A CA 1
ATOM 986 C C . GLU A 1 125 ? -8.568 -3.102 11.431 1.00 84.81 125 GLU A C 1
ATOM 988 O O . GLU A 1 125 ? -7.607 -3.262 12.194 1.00 84.81 125 GLU A O 1
ATOM 993 N N . LEU A 1 126 ? -8.999 -1.892 11.048 1.00 78.19 126 LEU A N 1
ATOM 994 C CA . LEU A 1 126 ? -8.411 -0.602 11.437 1.00 78.19 126 LEU A CA 1
ATOM 995 C C . LEU A 1 126 ? -9.482 0.348 11.996 1.00 78.19 126 LEU A C 1
ATOM 997 O O . LEU A 1 126 ? -9.140 1.091 12.943 1.00 78.19 126 LEU A O 1
#

pLDDT: mean 72.05, std 18.25, range [40.19, 97.06]

Organism: NCBI:txid453783

Sequence (126 aa):
MTCATFGAVTFACSPTPAAQPRISVDDAKAHALKLCLDGNYERSGGYVAREVRDESYLTLRYQLSDRRQNAGKRLAAFVESSTSNYYRAQLPMKDEEGRGPFNRIFEQCMGFYRSRALADFIKREL

Radius of gyration: 21.86 Å; chains: 1; bounding box: 31×38×82 Å